Protein AF-A0A2Z5VJG1-F1 (afdb_monomer)

Structure (mmCIF, N/CA/C/O backbone):
data_AF-A0A2Z5VJG1-F1
#
_entry.id   AF-A0A2Z5VJG1-F1
#
loop_
_atom_site.group_PDB
_atom_site.id
_atom_site.type_symbol
_atom_site.label_atom_id
_atom_site.label_alt_id
_atom_site.label_comp_id
_atom_site.label_asym_id
_atom_site.label_entity_id
_atom_site.label_seq_id
_atom_site.pdbx_PDB_ins_code
_atom_site.Cartn_x
_ato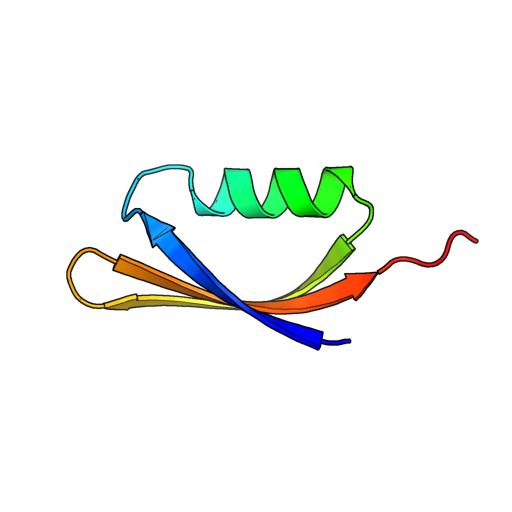m_site.Cartn_y
_atom_site.Cartn_z
_atom_site.occupancy
_atom_site.B_iso_or_equiv
_atom_site.auth_seq_id
_atom_site.auth_comp_id
_atom_site.auth_asym_id
_atom_site.auth_atom_id
_atom_site.pdbx_PDB_model_num
ATOM 1 N N . MET A 1 1 ? -3.950 -6.922 14.959 1.00 85.56 1 MET A N 1
ATOM 2 C CA . MET A 1 1 ? -3.296 -6.540 13.692 1.00 85.56 1 MET A CA 1
ATOM 3 C C . MET A 1 1 ? -3.348 -7.692 12.708 1.00 85.56 1 MET A C 1
ATOM 5 O O . MET A 1 1 ? -3.321 -8.841 13.139 1.00 85.56 1 MET A O 1
ATOM 9 N N . PHE A 1 2 ? -3.417 -7.372 11.421 1.00 90.00 2 PHE A N 1
ATOM 10 C CA . PHE A 1 2 ? -3.325 -8.321 10.309 1.00 90.00 2 PHE A CA 1
ATOM 11 C C . PHE A 1 2 ? -2.234 -7.853 9.347 1.00 90.00 2 PHE A C 1
ATOM 13 O O . PHE A 1 2 ? -2.089 -6.648 9.173 1.00 90.00 2 PHE A O 1
ATOM 20 N N . ASP A 1 3 ? -1.498 -8.774 8.726 1.00 91.94 3 ASP A N 1
ATOM 21 C CA . ASP A 1 3 ? -0.659 -8.442 7.570 1.00 91.94 3 ASP A CA 1
ATOM 22 C C . ASP A 1 3 ? -1.523 -8.476 6.310 1.00 91.94 3 ASP A C 1
ATOM 24 O O . ASP A 1 3 ? -2.252 -9.445 6.079 1.00 91.94 3 ASP A O 1
ATOM 28 N N . VAL A 1 4 ? -1.472 -7.409 5.518 1.00 92.38 4 VAL A N 1
ATOM 29 C CA . VAL A 1 4 ? -2.093 -7.365 4.196 1.00 92.38 4 VAL A CA 1
ATOM 30 C C . VAL A 1 4 ? -1.014 -7.242 3.136 1.00 92.38 4 VAL A C 1
ATOM 32 O O . VAL A 1 4 ? -0.205 -6.314 3.156 1.00 92.38 4 VAL A O 1
ATOM 35 N N . HIS A 1 5 ? -1.043 -8.178 2.190 1.00 94.75 5 HIS A N 1
ATOM 36 C CA . HIS A 1 5 ? -0.262 -8.113 0.966 1.00 94.75 5 HIS A CA 1
ATOM 37 C C . HIS A 1 5 ? -1.139 -7.561 -0.155 1.00 94.75 5 HIS A C 1
ATOM 39 O O . HIS A 1 5 ? -2.183 -8.129 -0.477 1.00 94.75 5 HIS A O 1
ATOM 45 N N . VAL A 1 6 ? -0.723 -6.439 -0.735 1.00 94.19 6 VAL A N 1
ATOM 46 C CA . VAL A 1 6 ? -1.401 -5.798 -1.862 1.00 94.19 6 VAL A CA 1
ATOM 47 C C . VAL A 1 6 ? -0.405 -5.641 -3.002 1.00 94.19 6 VAL A C 1
ATOM 49 O O . VAL A 1 6 ? 0.678 -5.089 -2.809 1.00 94.19 6 VAL A O 1
ATOM 52 N N . VAL A 1 7 ? -0.773 -6.113 -4.190 1.00 94.94 7 VAL A N 1
ATOM 53 C CA . VAL A 1 7 ? -0.041 -5.820 -5.426 1.00 94.94 7 VAL A CA 1
ATOM 54 C C . VAL A 1 7 ? -0.656 -4.565 -6.034 1.00 94.94 7 VAL A C 1
ATOM 56 O O . VAL A 1 7 ? -1.863 -4.500 -6.263 1.00 94.94 7 VAL A O 1
ATOM 59 N N . LEU A 1 8 ? 0.172 -3.545 -6.208 1.00 93.88 8 LEU A N 1
ATOM 60 C CA . LEU A 1 8 ? -0.176 -2.240 -6.745 1.00 93.88 8 LEU A CA 1
ATOM 61 C C . LEU A 1 8 ? 0.434 -2.093 -8.136 1.00 93.88 8 LEU A C 1
ATOM 63 O O . LEU A 1 8 ? 1.555 -2.550 -8.380 1.00 93.88 8 LEU A O 1
ATOM 67 N N . ASP A 1 9 ? -0.258 -1.358 -9.002 1.00 92.56 9 ASP A N 1
ATOM 68 C CA . ASP A 1 9 ? 0.324 -0.917 -10.264 1.00 92.56 9 ASP A CA 1
ATOM 69 C C . ASP A 1 9 ? 1.594 -0.095 -9.991 1.00 92.56 9 ASP A C 1
ATOM 71 O O . ASP A 1 9 ? 1.649 0.710 -9.051 1.00 92.56 9 ASP A O 1
ATOM 75 N N . ASN A 1 10 ? 2.618 -0.244 -10.831 1.00 88.19 10 ASN A N 1
ATOM 76 C CA . ASN A 1 10 ? 3.811 0.599 -10.769 1.00 88.19 10 ASN A CA 1
ATOM 77 C C . ASN A 1 10 ? 3.532 1.986 -11.374 1.00 88.19 10 ASN A C 1
ATOM 79 O O . ASN A 1 10 ? 4.019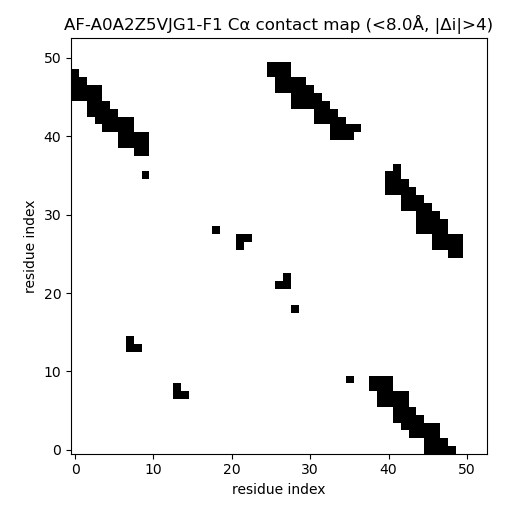 2.357 -12.443 1.00 88.19 10 ASN A O 1
ATOM 83 N N . GLN A 1 11 ? 2.676 2.745 -10.691 1.00 91.31 11 GLN A N 1
ATOM 84 C CA . GLN A 1 11 ? 2.246 4.081 -11.077 1.00 91.31 11 GLN A CA 1
ATOM 85 C C . GLN A 1 11 ? 2.354 5.055 -9.905 1.00 91.31 11 GLN A C 1
ATOM 87 O O . GLN A 1 11 ? 2.138 4.721 -8.735 1.00 91.31 11 GLN A O 1
ATOM 92 N N . ILE A 1 12 ? 2.653 6.309 -10.237 1.00 91.38 12 ILE A N 1
ATOM 93 C CA . ILE A 1 12 ? 2.758 7.389 -9.259 1.00 91.38 12 ILE A CA 1
ATOM 94 C C . ILE A 1 12 ? 1.417 7.538 -8.528 1.00 91.38 12 ILE A C 1
ATOM 96 O O . ILE A 1 12 ? 0.368 7.693 -9.146 1.00 91.38 12 ILE A O 1
ATOM 100 N N . GLY A 1 13 ? 1.464 7.523 -7.195 1.00 93.81 13 GLY A N 1
ATOM 101 C CA . GLY A 1 13 ? 0.299 7.771 -6.343 1.00 93.81 13 GLY A CA 1
ATOM 102 C C . GLY A 1 13 ? -0.466 6.528 -5.884 1.00 93.81 13 GLY A C 1
ATOM 103 O O . GLY A 1 13 ? -1.335 6.671 -5.027 1.00 93.81 13 GLY A O 1
ATOM 104 N N . GLN A 1 14 ? -0.123 5.320 -6.344 1.00 93.94 14 GLN A N 1
ATOM 105 C CA . GLN A 1 14 ? -0.813 4.088 -5.924 1.00 93.94 14 GLN A CA 1
ATOM 106 C C . GLN A 1 14 ? -0.713 3.831 -4.411 1.00 93.94 14 GLN A C 1
ATOM 108 O O . GLN A 1 14 ? -1.711 3.537 -3.755 1.00 93.94 14 GLN A O 1
ATOM 113 N N . LEU A 1 15 ? 0.456 4.073 -3.808 1.00 92.19 15 LEU A N 1
ATOM 114 C CA . LEU A 1 15 ? 0.617 4.016 -2.349 1.00 92.19 15 LEU A CA 1
ATOM 115 C C . LEU A 1 15 ? -0.237 5.070 -1.622 1.00 92.19 15 LEU A C 1
ATOM 117 O O . LEU A 1 15 ? -0.858 4.780 -0.600 1.00 92.19 15 LEU A O 1
ATOM 121 N N . ALA A 1 16 ? -0.301 6.293 -2.151 1.00 93.81 16 ALA A N 1
ATOM 122 C CA . ALA A 1 16 ? -1.120 7.349 -1.560 1.00 93.81 16 ALA A CA 1
ATOM 123 C C . ALA A 1 16 ? -2.619 7.006 -1.634 1.00 93.81 16 ALA A C 1
ATOM 125 O O . ALA A 1 16 ? -3.359 7.260 -0.680 1.00 93.81 16 ALA A O 1
ATOM 126 N N . LEU A 1 17 ? -3.064 6.388 -2.735 1.00 95.38 17 LEU A N 1
ATOM 127 C CA . LEU A 1 17 ? -4.430 5.897 -2.901 1.00 95.38 17 LEU A CA 1
ATOM 128 C C . LEU A 1 17 ? -4.758 4.787 -1.895 1.00 95.38 17 LEU A C 1
ATOM 130 O O . LEU A 1 17 ? -5.814 4.847 -1.259 1.00 95.38 17 LEU A O 1
ATOM 134 N N . LEU A 1 18 ? -3.850 3.823 -1.704 1.00 93.88 18 LEU A N 1
ATOM 135 C CA . LEU A 1 18 ? -3.984 2.774 -0.689 1.00 93.88 18 LEU A CA 1
ATOM 136 C C . LEU A 1 18 ? -4.148 3.387 0.710 1.00 93.88 18 LEU A C 1
ATOM 138 O O . LEU A 1 18 ? -5.148 3.132 1.383 1.00 93.88 18 LEU A O 1
ATOM 142 N N . GLY A 1 19 ? -3.219 4.261 1.112 1.00 92.81 19 GLY A N 1
ATOM 143 C CA . GLY A 1 19 ? -3.254 4.919 2.421 1.00 92.81 19 GLY A CA 1
ATOM 144 C C . GLY A 1 19 ? -4.532 5.736 2.642 1.00 92.81 19 GLY A C 1
ATOM 145 O O . GLY A 1 19 ? -5.162 5.631 3.694 1.00 92.81 19 GLY A O 1
ATOM 146 N N . LYS A 1 20 ? -4.981 6.490 1.629 1.00 95.25 20 LYS A N 1
ATOM 147 C CA . LYS A 1 20 ? -6.233 7.260 1.694 1.00 95.25 20 LYS A CA 1
ATOM 148 C C . LYS A 1 20 ? -7.458 6.355 1.824 1.00 95.25 20 LYS A C 1
ATOM 150 O O . LYS A 1 20 ? -8.366 6.664 2.592 1.00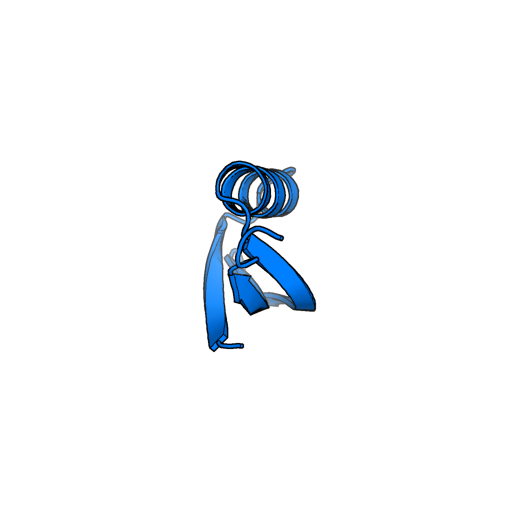 95.25 20 LYS A O 1
ATOM 155 N N . THR A 1 21 ? -7.489 5.240 1.096 1.00 94.88 21 THR A N 1
ATOM 156 C CA . THR A 1 21 ? -8.605 4.283 1.135 1.00 94.88 21 THR A CA 1
ATOM 157 C C . THR A 1 21 ? -8.734 3.642 2.515 1.00 94.88 21 THR A C 1
ATOM 159 O O . THR A 1 21 ? -9.835 3.608 3.067 1.00 94.88 21 THR A O 1
ATOM 162 N N . LEU A 1 22 ? -7.616 3.201 3.098 1.00 93.00 22 LEU A N 1
ATOM 163 C CA . LEU A 1 22 ? -7.577 2.618 4.441 1.00 93.00 22 LEU A CA 1
ATOM 164 C C . LEU A 1 22 ? -7.917 3.653 5.522 1.00 93.00 22 LEU A C 1
ATOM 166 O O . LEU A 1 22 ? -8.783 3.404 6.364 1.00 93.00 22 LEU 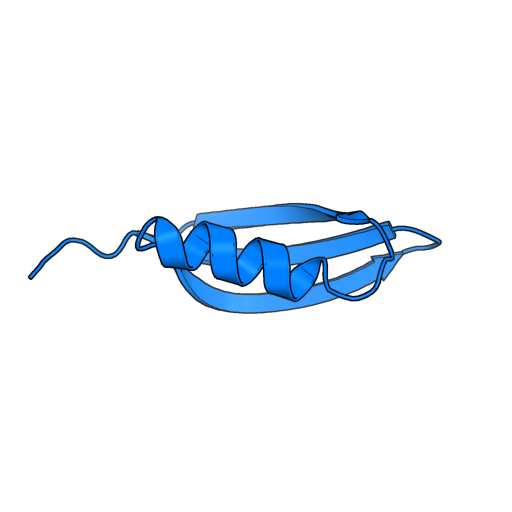A O 1
ATOM 170 N N . GLY A 1 23 ? -7.326 4.849 5.441 1.00 92.12 23 GLY A N 1
ATOM 171 C CA . GLY A 1 23 ? -7.598 5.946 6.371 1.00 92.12 23 GLY A CA 1
ATOM 172 C C . GLY A 1 23 ? -9.072 6.363 6.380 1.00 92.12 23 GLY A C 1
ATOM 173 O O . GLY A 1 23 ? -9.663 6.509 7.449 1.00 92.12 23 GLY A O 1
ATOM 174 N N . ASN A 1 24 ? -9.716 6.436 5.208 1.00 94.69 24 ASN A N 1
ATOM 175 C CA . ASN A 1 24 ? -11.155 6.714 5.082 1.00 94.69 24 ASN A CA 1
ATOM 176 C C . ASN A 1 24 ? -12.052 5.639 5.724 1.00 94.69 24 ASN A C 1
ATOM 178 O O . ASN A 1 24 ? -13.240 5.881 5.943 1.00 94.69 24 ASN A O 1
ATOM 182 N N . LYS A 1 25 ? -11.514 4.446 6.001 1.00 92.81 25 LYS A N 1
ATOM 183 C CA . LYS A 1 25 ? -12.208 3.344 6.682 1.00 92.81 25 LYS A CA 1
ATOM 184 C C . LYS A 1 25 ? -11.782 3.176 8.142 1.00 92.81 25 LYS A C 1
ATOM 186 O O . LYS A 1 25 ? -12.221 2.227 8.782 1.00 92.81 25 LYS A O 1
ATOM 191 N N . GLY A 1 26 ? -10.971 4.091 8.680 1.00 92.50 26 GLY A N 1
ATOM 192 C CA . GLY A 1 26 ? -10.492 4.019 10.062 1.00 92.50 26 GLY A CA 1
ATOM 193 C C . GLY A 1 26 ? -9.490 2.887 10.299 1.00 92.50 26 GLY A C 1
ATOM 194 O O . GLY A 1 26 ? -9.383 2.387 11.419 1.00 92.50 26 GLY A O 1
ATOM 195 N N . ILE A 1 27 ? -8.780 2.466 9.251 1.00 92.38 27 ILE A N 1
ATOM 196 C CA . ILE A 1 27 ? -7.747 1.436 9.328 1.00 92.38 27 ILE A CA 1
ATOM 197 C C . ILE A 1 27 ? -6.387 2.132 9.403 1.00 92.38 27 ILE A C 1
ATOM 199 O O . ILE A 1 27 ? -6.012 2.873 8.493 1.00 92.38 27 ILE A O 1
ATOM 203 N N . GLY A 1 28 ? -5.678 1.910 10.508 1.00 90.25 28 GLY A N 1
ATOM 204 C CA . GLY A 1 28 ? -4.313 2.382 10.719 1.00 90.25 28 GLY A CA 1
ATOM 205 C C . GLY A 1 28 ? -3.297 1.490 10.010 1.00 90.25 28 GLY A C 1
ATOM 206 O O . GLY A 1 28 ? -3.490 0.276 9.915 1.00 90.25 28 GLY A O 1
ATOM 207 N N . LEU A 1 29 ? -2.226 2.112 9.511 1.00 90.56 29 LEU A N 1
ATOM 208 C CA . LEU A 1 29 ? -1.029 1.448 8.998 1.00 90.56 29 LEU A CA 1
ATOM 209 C C . LEU A 1 29 ? 0.067 1.591 10.053 1.00 90.56 29 LEU A C 1
ATOM 211 O O . LEU A 1 29 ? 0.562 2.691 10.282 1.00 90.56 29 LEU A O 1
ATOM 215 N N . GLU A 1 30 ? 0.414 0.484 10.696 1.00 89.56 30 GLU A N 1
ATOM 216 C CA . GLU A 1 30 ? 1.255 0.481 11.900 1.00 89.56 30 GLU A CA 1
ATOM 217 C C . GLU A 1 30 ? 2.729 0.220 11.568 1.00 89.56 30 GLU A C 1
ATOM 219 O O . GLU A 1 30 ? 3.638 0.681 12.254 1.00 89.56 30 GLU A O 1
ATOM 224 N N . GLY A 1 31 ? 2.981 -0.491 10.470 1.00 85.00 31 GLY A N 1
ATOM 225 C CA . GLY A 1 31 ? 4.323 -0.779 9.982 1.00 85.00 31 GLY A CA 1
ATOM 226 C C . GLY A 1 31 ? 4.286 -1.649 8.737 1.00 85.00 31 GLY A C 1
ATOM 227 O O . GLY A 1 31 ? 3.306 -2.349 8.491 1.00 85.00 31 GLY A O 1
ATOM 228 N N . GLY A 1 32 ? 5.336 -1.588 7.924 1.00 90.06 32 GLY A N 1
ATOM 229 C CA . GLY A 1 32 ? 5.395 -2.338 6.677 1.00 90.06 32 GLY A CA 1
ATOM 230 C C . GLY A 1 32 ? 6.425 -1.797 5.699 1.00 90.06 32 GLY A C 1
ATOM 231 O O . GLY A 1 32 ? 7.271 -0.974 6.054 1.00 90.06 32 GLY A O 1
ATOM 232 N N . GLY A 1 33 ? 6.336 -2.265 4.460 1.00 90.44 33 GLY A N 1
ATOM 233 C CA . GLY A 1 33 ? 7.248 -1.892 3.391 1.00 90.44 33 GLY A CA 1
ATOM 234 C C . GLY A 1 33 ? 6.634 -2.077 2.012 1.00 90.44 33 GLY A C 1
ATOM 235 O O . GLY A 1 33 ? 5.690 -2.846 1.821 1.00 90.44 33 GLY A O 1
ATOM 236 N N . ILE A 1 34 ? 7.200 -1.353 1.052 1.00 91.75 34 ILE A N 1
ATOM 237 C CA . ILE A 1 34 ? 6.906 -1.506 -0.368 1.00 91.75 34 ILE A CA 1
ATOM 238 C C . ILE A 1 34 ? 8.183 -1.860 -1.103 1.00 91.75 34 ILE A C 1
ATOM 240 O O . ILE A 1 34 ? 9.232 -1.256 -0.871 1.00 91.75 34 ILE A O 1
ATOM 244 N N . PHE A 1 35 ? 8.058 -2.818 -2.013 1.00 91.62 35 PHE A N 1
ATOM 245 C CA . PHE A 1 35 ? 9.145 -3.303 -2.846 1.00 91.62 35 PHE A CA 1
ATOM 246 C C . PHE A 1 35 ? 8.653 -3.424 -4.283 1.00 91.62 35 PHE A C 1
ATOM 248 O O . PHE A 1 35 ? 7.528 -3.855 -4.524 1.00 91.62 35 PHE A O 1
ATOM 255 N N . THR A 1 36 ? 9.496 -3.059 -5.239 1.00 91.19 36 THR A N 1
ATOM 256 C CA . THR A 1 36 ? 9.199 -3.241 -6.661 1.00 91.19 36 THR A CA 1
ATOM 257 C C . THR A 1 36 ? 9.747 -4.589 -7.121 1.0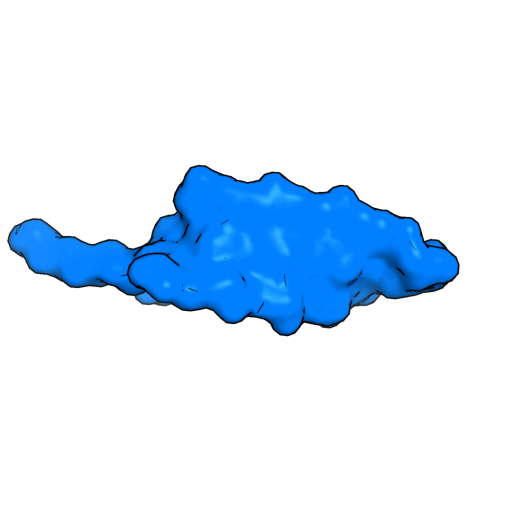0 91.19 36 THR A C 1
ATOM 259 O O . THR A 1 36 ? 10.903 -4.914 -6.839 1.00 91.19 36 THR A O 1
ATOM 262 N N . VAL A 1 37 ? 8.932 -5.365 -7.834 1.00 89.75 37 VAL A N 1
ATOM 263 C CA . VAL A 1 37 ? 9.320 -6.630 -8.469 1.00 89.75 37 VAL A CA 1
ATOM 264 C C . VAL A 1 37 ? 8.906 -6.551 -9.936 1.00 89.75 37 VAL A C 1
ATOM 266 O O . VAL A 1 37 ? 7.730 -6.635 -10.267 1.00 89.75 37 VAL A O 1
ATOM 269 N N . GLY A 1 38 ? 9.877 -6.337 -10.827 1.00 89.62 38 GLY A N 1
ATOM 270 C CA . GLY A 1 38 ? 9.585 -6.059 -12.236 1.00 89.62 38 GLY A CA 1
ATOM 271 C C . GLY A 1 38 ? 8.766 -4.775 -12.393 1.00 89.62 38 GLY A C 1
ATOM 272 O O . GLY A 1 38 ? 9.187 -3.720 -11.922 1.00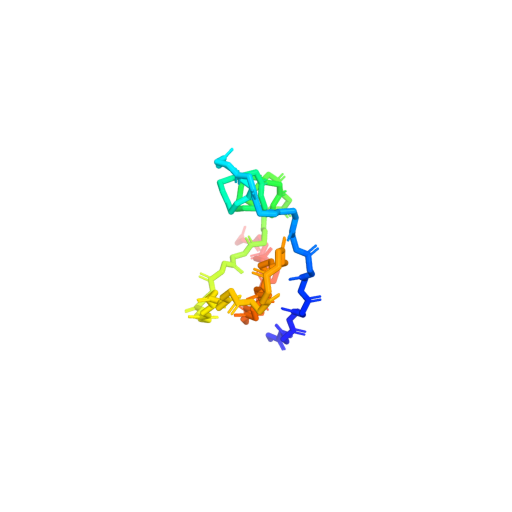 89.62 38 GLY A O 1
ATOM 273 N N . ASP A 1 39 ? 7.597 -4.887 -13.022 1.00 90.62 39 ASP A N 1
ATOM 274 C CA . ASP A 1 39 ? 6.659 -3.777 -13.242 1.00 90.62 39 ASP A CA 1
ATOM 275 C C . ASP A 1 39 ? 5.542 -3.705 -12.182 1.00 90.62 39 ASP A C 1
ATOM 277 O O . ASP A 1 39 ? 4.576 -2.960 -12.348 1.00 90.62 39 ASP A O 1
ATOM 281 N N . GLU A 1 40 ? 5.667 -4.451 -11.080 1.00 92.19 40 GLU A N 1
ATOM 282 C CA . GLU A 1 40 ? 4.688 -4.495 -9.989 1.00 92.19 40 GLU A CA 1
ATOM 283 C C . GLU A 1 40 ? 5.262 -3.919 -8.689 1.00 92.19 40 GLU A C 1
ATOM 285 O O . GLU A 1 40 ? 6.454 -4.042 -8.388 1.00 92.19 40 GLU A O 1
ATOM 290 N N . CYS A 1 41 ? 4.396 -3.315 -7.876 1.00 92.75 41 CYS A N 1
ATOM 291 C CA . CYS A 1 41 ? 4.736 -2.841 -6.538 1.00 92.75 41 CYS A CA 1
ATOM 292 C C . CYS A 1 41 ? 4.034 -3.700 -5.482 1.00 92.75 41 CYS A C 1
ATOM 294 O O . CYS A 1 41 ? 2.812 -3.703 -5.375 1.00 92.75 41 CYS A O 1
ATOM 296 N N . HIS A 1 42 ? 4.805 -4.398 -4.656 1.00 94.69 42 HIS A N 1
ATOM 297 C CA . HIS A 1 42 ? 4.301 -5.254 -3.587 1.00 94.69 42 HIS A CA 1
ATOM 298 C C . HIS A 1 42 ? 4.326 -4.489 -2.267 1.00 94.69 42 HIS A C 1
ATOM 300 O O . HIS A 1 42 ? 5.393 -4.114 -1.780 1.00 94.69 42 HIS A O 1
ATOM 306 N N . ALA A 1 43 ? 3.150 -4.271 -1.687 1.00 94.00 43 ALA A N 1
ATOM 307 C CA . ALA A 1 43 ? 2.963 -3.637 -0.392 1.00 94.00 43 ALA A CA 1
ATOM 308 C C . ALA A 1 43 ? 2.633 -4.687 0.670 1.00 94.00 43 ALA A C 1
ATOM 310 O O . ALA A 1 43 ? 1.642 -5.402 0.533 1.00 94.00 43 ALA A O 1
ATOM 311 N N . HIS A 1 44 ? 3.430 -4.740 1.734 1.00 94.94 44 HIS A N 1
ATOM 312 C CA . HIS A 1 44 ? 3.137 -5.515 2.939 1.00 94.94 44 HIS A CA 1
ATOM 313 C C . HIS A 1 44 ? 2.971 -4.561 4.108 1.00 94.94 44 HIS A C 1
ATOM 315 O O . HIS A 1 44 ? 3.907 -3.829 4.439 1.00 94.94 44 HIS A O 1
ATOM 321 N N . PHE A 1 45 ? 1.791 -4.561 4.722 1.00 94.50 45 PHE A N 1
ATOM 322 C CA . PHE A 1 45 ? 1.506 -3.700 5.860 1.00 94.50 45 PHE A CA 1
ATOM 323 C C . PHE A 1 45 ? 0.762 -4.432 6.968 1.00 94.50 45 PHE A C 1
ATOM 325 O O . PHE A 1 45 ? -0.236 -5.111 6.734 1.00 94.50 45 PHE A O 1
ATOM 332 N N . LEU A 1 46 ? 1.193 -4.173 8.198 1.00 93.19 46 LEU A N 1
ATOM 333 C CA . LEU A 1 46 ? 0.423 -4.448 9.395 1.00 93.19 46 LEU A CA 1
ATOM 334 C C . LEU A 1 46 ? -0.671 -3.391 9.527 1.00 93.19 46 LEU A C 1
ATOM 336 O O . LEU A 1 46 ? -0.396 -2.196 9.673 1.00 93.19 46 LEU A O 1
ATOM 340 N 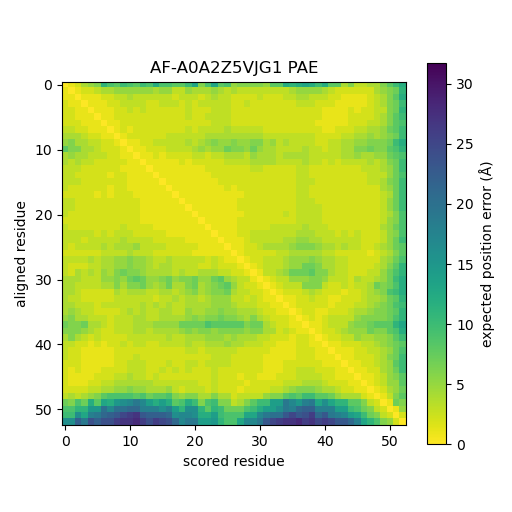N . VAL A 1 47 ? -1.915 -3.850 9.479 1.00 92.69 47 VAL A N 1
ATOM 341 C CA . VAL A 1 47 ? -3.100 -3.016 9.640 1.00 92.69 47 VAL A CA 1
ATOM 342 C C . VAL A 1 47 ? -3.806 -3.301 10.953 1.00 92.69 47 VAL A C 1
ATOM 344 O O . VAL A 1 47 ? -3.919 -4.448 11.411 1.0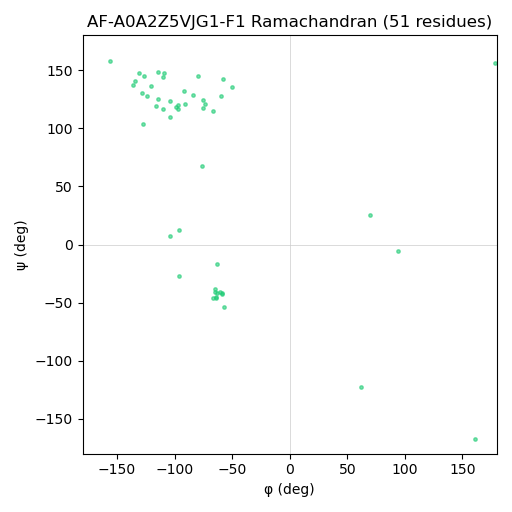0 92.69 47 VAL A O 1
ATOM 347 N N . GLU A 1 48 ? -4.351 -2.245 11.539 1.00 91.44 48 GLU A N 1
ATOM 348 C CA . GLU A 1 48 ? -5.251 -2.330 12.678 1.00 91.44 48 GLU A CA 1
ATOM 349 C C . GLU A 1 48 ? -6.524 -1.534 12.409 1.00 91.44 48 GLU A C 1
ATOM 351 O O . GLU A 1 48 ? -6.496 -0.373 12.006 1.00 91.44 48 GLU A O 1
ATOM 356 N N . SER A 1 49 ? -7.674 -2.170 12.639 1.00 84.81 49 SER A N 1
ATOM 357 C CA . SER A 1 49 ? -8.934 -1.439 12.673 1.00 84.81 49 SER A CA 1
ATOM 358 C C . SER A 1 49 ? -8.974 -0.648 13.966 1.00 84.81 49 SER A C 1
ATOM 360 O O . SER A 1 49 ? -8.981 -1.233 15.052 1.00 84.81 49 SER A O 1
ATOM 362 N N . ARG A 1 50 ? -9.088 0.673 13.867 1.00 73.19 50 ARG A N 1
ATOM 363 C CA . ARG A 1 50 ? -9.322 1.494 15.047 1.00 73.19 50 ARG A CA 1
ATOM 364 C C . ARG A 1 50 ? -10.714 1.168 15.585 1.00 73.19 50 ARG A C 1
ATOM 366 O O . ARG A 1 50 ? -11.715 1.415 14.914 1.00 73.19 50 ARG A O 1
ATOM 373 N N . LYS A 1 51 ? -10.801 0.590 16.785 1.00 59.00 51 LYS A N 1
ATOM 374 C CA . LYS A 1 51 ? -12.067 0.577 17.527 1.00 59.00 51 LYS A CA 1
ATOM 375 C C . LYS A 1 51 ? -12.273 1.980 18.085 1.00 59.00 51 LYS A C 1
ATOM 377 O O . LYS A 1 51 ? -11.366 2.524 18.711 1.00 59.00 51 LYS A O 1
ATOM 382 N N . GLY A 1 52 ? -13.419 2.582 17.771 1.00 62.28 52 GLY A N 1
ATOM 383 C CA . GLY A 1 52 ? -13.797 3.892 18.296 1.00 62.28 52 GLY A CA 1
ATOM 384 C C . GLY A 1 52 ? -13.635 3.932 19.815 1.00 62.28 52 GLY A C 1
ATOM 385 O O . GLY A 1 52 ? -13.962 2.954 20.489 1.00 62.28 52 GLY A O 1
ATOM 386 N N . SER A 1 53 ? -13.058 5.030 20.303 1.00 51.66 53 SER A N 1
ATOM 387 C CA . SER A 1 53 ? -13.040 5.395 21.722 1.00 51.66 53 SER A CA 1
ATOM 388 C C . SER A 1 53 ? -14.430 5.813 22.181 1.00 51.66 53 SER A C 1
ATOM 390 O O . SER A 1 53 ? -15.143 6.425 21.352 1.00 51.66 53 SE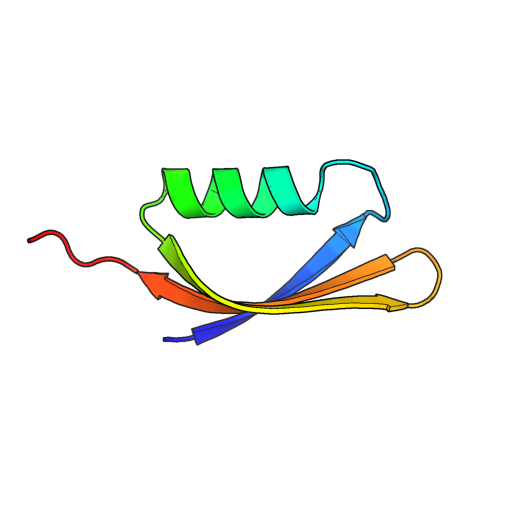R A O 1
#

Sequence (53 aa):
MFDVHVVLDNQIGQLALLGKTLGNKGIGLEGGGIFTVGDECHAHFLVESRKGS

Solvent-accessible surface area (backbone atoms only — not comparable to full-atom values): 3180 Å² total; per-residue (Å²): 118,45,82,46,81,45,84,38,70,72,50,94,57,47,68,58,51,52,54,52,58,37,50,77,69,46,34,45,81,79,49,72,54,73,47,76,57,90,76,35,28,43,34,40,35,35,34,36,75,63,75,83,130

Foldseek 3Di:
DDKDKDKFFLDPCRVVVVVVVCVVQQKDFDDWDWDDDPRIIITITDIDRDDDD

Mean predicted aligned error: 4.0 Å

Organism: Escherichia coli (NCBI:txid562)

Nearest PDB structures (foldseek):
  1sc6-assembly1_A  TM=8.646E-01  e=3.304E-02  Escherichia coli
  1yba-assembly1_C  TM=8.404E-01  e=3.519E-02  Escherichia coli
  1sc6-assembly1_B  TM=8.655E-01  e=4.250E-02  Escherichia coli
  2f06-assembly1_A  TM=8.858E-01  e=8.493E-02  Bacteroides thetaiotaomicron VPI-5482
  3k5p-assembly1_A  TM=8.986E-01  e=1.808E-01  Brucella abortus 2308

pLDDT: mean 89.74, std 8.67, range [51.66, 95.38]

Radius of gyration: 11.68 Å; Cα contacts (8 Å, |Δi|>4): 83; chains: 1; bounding box: 23×16×35 Å

Secondary structure (DSSP, 8-state):
-EEEEEEEESSTTHHHHHHHHHHTTTEEEEEEEEEEETTEEEEEEEEEE----